Protein AF-A0A9E6JK66-F1 (afdb_monomer)

Foldseek 3Di:
DAEQNHDDDDPLWDKFKDWPNHTDDPPDDDDPPTDIDIDTDRDFDFQCSVCPCVFAFDWAWEQEQNRIDIDGFWGWFKDWVRHTDDRGHGHDVPIHIYIHTDNHDADFQLVVCPPPPPPDDDVPKDKFKDKQNHTDDRRHGDDHHIYIYIDID

Solvent-accessible surface area (backbone atoms only — not comparable to full-atom values): 9117 Å² total; per-residue (Å²): 64,28,49,72,85,40,83,49,86,78,86,54,64,44,80,40,42,20,50,73,88,39,82,50,64,96,82,63,78,84,56,93,90,59,50,78,47,76,44,74,54,60,60,85,47,30,38,42,79,75,48,56,74,71,56,51,49,47,75,37,42,30,28,49,73,86,42,81,44,79,46,77,30,38,27,46,53,38,25,50,75,84,37,86,53,54,57,85,38,72,54,59,88,72,36,43,34,41,72,46,76,41,78,56,67,74,55,28,42,47,66,76,53,57,91,57,89,68,74,73,62,58,96,87,47,42,80,47,41,26,48,75,82,41,84,50,55,57,76,40,72,59,55,72,70,36,37,36,41,75,47,83,87

Sequence (153 aa):
MRLNGEVRRLDAKRLTINANQSPVGTDYRPRPDDRITWSRSGGALHVQDLVGTLASANRMTVIVNGQARTLDYGGSRILVNGQPAQLGDVLPPAAEVLVEKHDGQVPVLSQALAGLPLAGPAAGASLKVTLDGEPAGFTTPLRDGARVNVSLT

pLDDT: mean 85.59, std 10.21, range [57.62, 96.38]

Nearest PDB structures (foldseek):
  8rbq-assembly1_H  TM=5.113E-01  e=6.057E-01  Azotobacter vinelandii DJ
  3po0-assembly1_A  TM=5.095E-01  e=7.625E-01  Haloferax volcanii DS2
  4hro-assembly1_A  TM=5.248E-01  e=1.808E+00  Haloferax volcanii DS2
  2qie-assembly1_D  TM=4.562E-01  e=2.028E+00  Staphylococcus aureus

Secondary structure (DSSP, 8-state):
-EETTEE-----EEEEEEETTEEE-TT--PPTT--EEEEEEEPPPBHHHHHGGGGPPEEEEEEETTEEEEEEE-EEEEEETTEE--TTSBPPTT-EEEEEEE--PPPBHHHHHTT---PPPPTT--EEEEETTEE--TTPBP-TT-EEEEEE-

Structu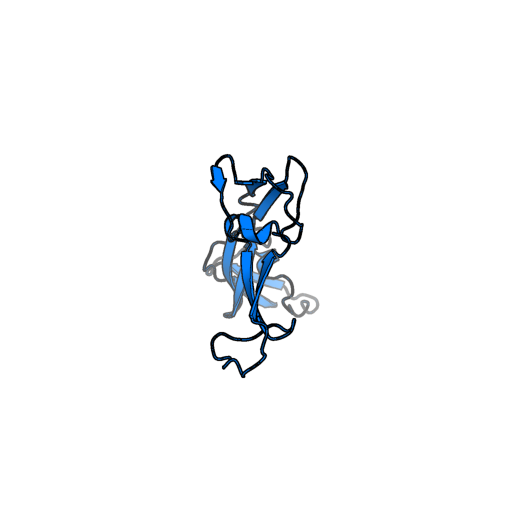re (mmCIF, N/CA/C/O backbone):
data_AF-A0A9E6JK66-F1
#
_entry.id   AF-A0A9E6JK66-F1
#
loop_
_atom_site.group_PDB
_atom_site.id
_atom_site.type_symbol
_atom_site.label_atom_id
_atom_site.label_alt_id
_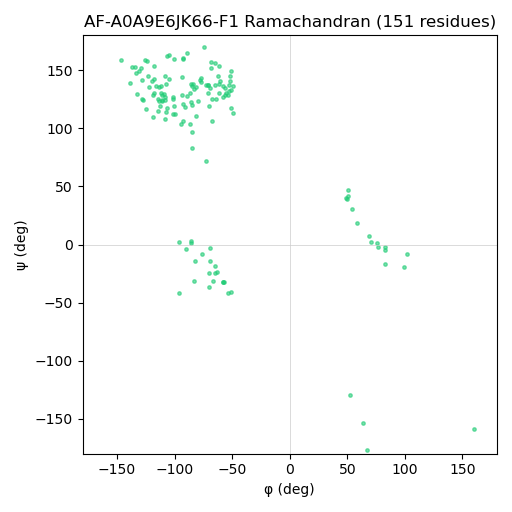atom_site.label_comp_id
_atom_site.label_asym_id
_atom_site.label_entity_id
_atom_site.label_seq_id
_atom_site.pdbx_PDB_ins_code
_atom_site.Cartn_x
_atom_site.Cartn_y
_atom_site.Cartn_z
_atom_site.occupancy
_atom_site.B_iso_or_equiv
_atom_site.auth_seq_id
_atom_site.auth_comp_id
_atom_site.auth_asym_id
_atom_site.auth_atom_id
_atom_site.pdbx_PDB_model_num
ATOM 1 N N . MET A 1 1 ? 20.550 0.864 -11.341 1.00 84.06 1 MET A N 1
ATOM 2 C CA . MET A 1 1 ? 19.656 1.710 -10.520 1.00 84.06 1 MET A CA 1
ATOM 3 C C . MET A 1 1 ? 20.079 1.514 -9.077 1.00 84.06 1 MET A C 1
ATOM 5 O O . MET A 1 1 ? 20.714 0.494 -8.797 1.00 84.06 1 MET A O 1
ATOM 9 N N . ARG A 1 2 ? 19.780 2.453 -8.183 1.00 87.38 2 ARG A N 1
ATOM 10 C CA . ARG A 1 2 ? 20.057 2.296 -6.750 1.00 87.38 2 ARG A CA 1
ATOM 11 C C . ARG A 1 2 ? 18.759 2.371 -5.962 1.00 87.38 2 ARG A C 1
ATOM 13 O O . ARG A 1 2 ? 17.903 3.177 -6.303 1.00 87.38 2 ARG A O 1
ATOM 20 N N . LEU A 1 3 ? 18.628 1.535 -4.943 1.00 90.38 3 LEU A N 1
ATOM 21 C CA . LEU A 1 3 ? 17.527 1.555 -3.987 1.00 90.38 3 LEU A CA 1
ATOM 22 C C . LEU A 1 3 ? 18.133 1.663 -2.593 1.00 90.38 3 LEU A C 1
ATOM 24 O O . LEU A 1 3 ? 18.882 0.773 -2.197 1.00 90.38 3 LEU A O 1
ATOM 28 N N . ASN A 1 4 ? 17.856 2.753 -1.880 1.00 91.62 4 ASN A N 1
ATOM 29 C CA . ASN A 1 4 ? 18.435 3.042 -0.564 1.00 91.62 4 ASN A CA 1
ATOM 30 C C . ASN A 1 4 ? 19.972 2.902 -0.557 1.00 91.62 4 ASN A C 1
ATOM 32 O O . ASN A 1 4 ? 20.559 2.311 0.343 1.00 91.62 4 ASN A O 1
ATOM 36 N N . GLY A 1 5 ? 20.630 3.387 -1.615 1.00 85.75 5 GLY A N 1
ATOM 37 C CA . GLY A 1 5 ? 22.083 3.308 -1.782 1.00 85.75 5 GLY A CA 1
ATOM 38 C C . GLY A 1 5 ? 22.615 1.982 -2.345 1.00 85.75 5 GLY A C 1
ATOM 39 O O . GLY A 1 5 ? 23.726 1.974 -2.883 1.00 85.75 5 GLY A O 1
ATOM 40 N N . GLU A 1 6 ? 21.847 0.890 -2.338 1.00 86.81 6 GLU A N 1
ATOM 41 C CA . GLU A 1 6 ? 22.268 -0.406 -2.891 1.00 86.81 6 GLU A CA 1
ATOM 42 C C . GLU A 1 6 ? 22.032 -0.502 -4.398 1.00 86.81 6 GLU A C 1
ATOM 44 O O . GLU A 1 6 ? 20.974 -0.129 -4.904 1.00 86.81 6 GLU A O 1
ATOM 49 N N . VAL A 1 7 ? 22.989 -1.068 -5.140 1.00 85.38 7 VAL A N 1
ATOM 50 C CA . VAL A 1 7 ? 22.805 -1.324 -6.574 1.00 85.38 7 VAL A CA 1
ATOM 51 C C . VAL A 1 7 ? 21.792 -2.452 -6.767 1.00 85.38 7 VAL A C 1
ATOM 53 O O . VAL A 1 7 ? 22.022 -3.592 -6.373 1.00 85.38 7 VAL A O 1
ATOM 56 N N . ARG A 1 8 ? 20.689 -2.140 -7.449 1.00 80.62 8 ARG A N 1
ATOM 57 C CA . ARG A 1 8 ? 19.671 -3.104 -7.878 1.00 80.62 8 ARG A CA 1
ATOM 58 C C . ARG A 1 8 ? 19.683 -3.225 -9.400 1.00 80.62 8 ARG A C 1
ATOM 60 O O . ARG A 1 8 ? 19.767 -2.226 -10.129 1.00 80.62 8 ARG A O 1
ATOM 67 N N . ARG A 1 9 ? 19.601 -4.469 -9.877 1.00 77.44 9 ARG A N 1
ATOM 68 C CA . ARG A 1 9 ? 19.410 -4.814 -11.289 1.00 77.44 9 ARG A CA 1
ATOM 69 C C . ARG A 1 9 ? 18.014 -5.397 -11.445 1.00 77.44 9 ARG A C 1
ATOM 71 O O . ARG A 1 9 ? 17.675 -6.349 -10.755 1.00 77.44 9 ARG A O 1
ATOM 78 N N . LEU A 1 10 ? 17.235 -4.795 -12.332 1.00 68.69 10 LEU A N 1
ATOM 79 C CA . LEU A 1 10 ? 15.940 -5.307 -12.751 1.00 68.69 10 LEU A CA 1
ATOM 80 C C . LEU A 1 10 ? 16.058 -5.751 -14.201 1.00 68.69 10 LEU A C 1
ATOM 82 O O . LEU A 1 10 ? 16.507 -4.981 -15.056 1.00 68.69 10 LEU A O 1
ATOM 86 N N . ASP A 1 11 ? 15.632 -6.976 -14.480 1.00 63.72 11 ASP A N 1
ATOM 87 C CA . ASP A 1 11 ? 15.555 -7.487 -15.839 1.00 63.72 11 ASP A CA 1
ATOM 88 C C . ASP A 1 11 ? 14.224 -7.059 -16.467 1.00 63.72 11 ASP A C 1
ATOM 90 O O . ASP A 1 11 ? 13.253 -7.802 -16.520 1.00 63.72 11 ASP A O 1
ATOM 94 N N . ALA A 1 12 ? 14.182 -5.829 -16.984 1.00 57.62 12 ALA A N 1
ATOM 95 C CA . ALA A 1 12 ? 13.018 -5.285 -17.701 1.00 57.62 12 ALA A CA 1
ATOM 96 C C . ALA A 1 12 ? 12.764 -5.945 -19.072 1.00 57.62 12 ALA A C 1
ATOM 98 O O . ALA A 1 12 ? 11.857 -5.560 -19.810 1.00 57.62 12 ALA A O 1
ATOM 99 N N . LYS A 1 13 ? 13.635 -6.871 -19.484 1.00 60.06 13 LYS A N 1
ATOM 100 C CA . LYS A 1 13 ? 13.700 -7.382 -20.852 1.00 60.06 13 LYS A CA 1
ATOM 101 C C . LYS A 1 13 ? 12.848 -8.636 -20.968 1.00 60.06 13 LYS A C 1
ATOM 103 O O . LYS A 1 13 ? 13.278 -9.707 -20.552 1.00 60.06 13 LYS A O 1
ATOM 108 N N . ARG A 1 14 ? 11.688 -8.525 -21.617 1.00 62.59 14 ARG A N 1
ATOM 109 C CA . ARG A 1 14 ? 11.006 -9.703 -22.167 1.00 62.59 14 ARG A CA 1
ATOM 110 C C . ARG A 1 14 ? 11.542 -9.974 -23.566 1.00 62.59 14 ARG A C 1
ATOM 112 O O . ARG A 1 14 ? 11.666 -9.058 -24.383 1.00 62.59 14 ARG A O 1
ATOM 119 N N . LEU A 1 15 ? 11.913 -11.226 -23.808 1.00 67.12 15 LEU A N 1
ATOM 120 C CA . LEU A 1 15 ? 12.249 -11.704 -25.140 1.00 67.12 15 LEU A CA 1
ATOM 121 C C . LEU A 1 15 ? 10.948 -12.134 -25.815 1.00 67.12 15 LEU A C 1
ATOM 123 O O . LEU A 1 15 ? 10.246 -12.997 -25.293 1.00 67.12 15 LEU A O 1
ATOM 127 N N . THR A 1 16 ? 10.647 -11.543 -26.961 1.00 77.06 16 THR A N 1
ATOM 128 C CA . THR A 1 16 ? 9.497 -11.915 -27.780 1.00 77.06 16 THR A CA 1
ATOM 129 C C . THR A 1 16 ? 10.022 -12.563 -29.050 1.00 77.06 16 THR A C 1
ATOM 131 O O . THR A 1 16 ? 10.839 -11.975 -29.764 1.00 77.06 16 THR A O 1
ATOM 134 N N . ILE A 1 17 ? 9.588 -13.791 -29.320 1.00 84.81 17 ILE A N 1
ATOM 135 C CA . ILE A 1 17 ? 9.842 -14.460 -30.597 1.00 84.81 17 ILE A CA 1
ATOM 136 C C . ILE A 1 17 ? 8.778 -13.958 -31.565 1.00 84.81 17 ILE A C 1
ATOM 138 O O . ILE A 1 17 ? 7.608 -13.900 -31.199 1.00 84.81 17 ILE A O 1
ATOM 142 N N . ASN A 1 18 ? 9.170 -13.582 -32.777 1.00 87.88 18 ASN A N 1
ATOM 143 C CA . ASN A 1 18 ? 8.249 -13.169 -33.824 1.00 87.88 18 ASN A CA 1
ATOM 144 C C . ASN A 1 18 ? 8.427 -14.063 -35.050 1.00 87.88 18 ASN A C 1
ATOM 146 O O . ASN A 1 18 ? 9.556 -14.298 -35.479 1.00 87.88 18 ASN A O 1
ATOM 150 N N . ALA A 1 19 ? 7.324 -14.503 -35.644 1.00 93.00 19 ALA A N 1
ATOM 151 C CA . ALA A 1 19 ? 7.300 -15.101 -36.971 1.00 93.00 19 ALA A CA 1
ATOM 152 C C . ALA A 1 19 ? 6.642 -14.111 -37.931 1.00 93.00 19 ALA A C 1
ATOM 154 O O . ALA A 1 19 ? 5.544 -13.622 -37.663 1.00 93.00 19 ALA A O 1
ATOM 155 N N . ASN A 1 20 ? 7.337 -13.756 -39.014 1.00 92.00 20 ASN A N 1
ATOM 156 C CA . ASN A 1 20 ? 6.848 -12.796 -40.011 1.00 92.00 20 ASN A CA 1
ATOM 157 C C . ASN A 1 20 ? 6.341 -11.488 -39.366 1.00 92.00 20 ASN A C 1
ATOM 159 O O . ASN A 1 20 ? 5.260 -11.001 -39.678 1.00 92.00 20 ASN A O 1
ATOM 163 N N . GLN A 1 21 ? 7.138 -10.939 -38.437 1.00 86.44 21 GLN A N 1
ATOM 164 C CA . GLN A 1 21 ? 6.873 -9.702 -37.676 1.00 86.44 21 GLN A CA 1
ATOM 165 C C . GLN A 1 21 ? 5.754 -9.776 -36.622 1.00 86.44 21 GLN A C 1
ATOM 167 O O . GLN A 1 21 ? 5.516 -8.779 -35.944 1.00 86.44 21 GLN A O 1
ATOM 172 N N . SER A 1 22 ? 5.121 -10.933 -36.422 1.00 88.56 22 SER A N 1
ATOM 173 C CA . SER A 1 22 ? 4.080 -11.113 -35.403 1.00 88.56 22 SER A CA 1
ATOM 174 C C . SER A 1 22 ? 4.585 -11.944 -34.222 1.00 88.56 22 SER A C 1
ATOM 176 O O . SER A 1 22 ? 5.257 -12.948 -34.460 1.00 88.56 22 SER A O 1
ATOM 178 N N . PRO A 1 23 ? 4.271 -11.577 -32.967 1.00 86.56 23 PRO A N 1
ATOM 179 C CA . PRO A 1 23 ? 4.715 -12.315 -31.788 1.00 86.56 23 PRO A CA 1
ATOM 180 C C . PRO A 1 23 ? 4.105 -13.722 -31.743 1.00 86.56 23 PRO A C 1
ATOM 182 O O . PRO A 1 23 ? 2.914 -13.902 -31.994 1.00 86.56 23 PRO A O 1
ATOM 185 N N . VAL A 1 24 ? 4.921 -14.717 -31.397 1.00 90.06 24 VAL A N 1
ATOM 186 C CA . VAL A 1 24 ? 4.533 -16.130 -31.316 1.00 90.06 24 VAL A CA 1
ATOM 187 C C . VAL A 1 24 ? 4.944 -16.758 -29.983 1.00 90.06 24 VAL A C 1
ATOM 189 O O . VAL A 1 24 ? 5.912 -16.334 -29.346 1.00 90.06 24 VAL A O 1
ATOM 192 N N . GLY A 1 25 ? 4.185 -17.772 -29.559 1.00 82.38 25 GLY A N 1
ATOM 193 C CA . GLY A 1 25 ? 4.469 -18.576 -28.371 1.00 82.38 25 GLY A CA 1
ATOM 194 C C . GLY A 1 25 ? 5.620 -19.564 -28.575 1.00 82.38 25 GLY A C 1
ATOM 195 O O . GLY A 1 25 ? 6.091 -19.788 -29.690 1.00 82.38 25 GLY A O 1
ATOM 196 N N . THR A 1 26 ? 6.078 -20.179 -27.485 1.00 78.44 26 THR A N 1
ATOM 197 C CA . THR A 1 26 ? 7.152 -21.192 -27.497 1.00 78.44 26 THR A CA 1
ATOM 198 C C . THR A 1 26 ? 6.742 -22.514 -28.152 1.00 78.44 26 THR A C 1
ATOM 200 O O . THR A 1 26 ? 7.596 -23.339 -28.462 1.00 78.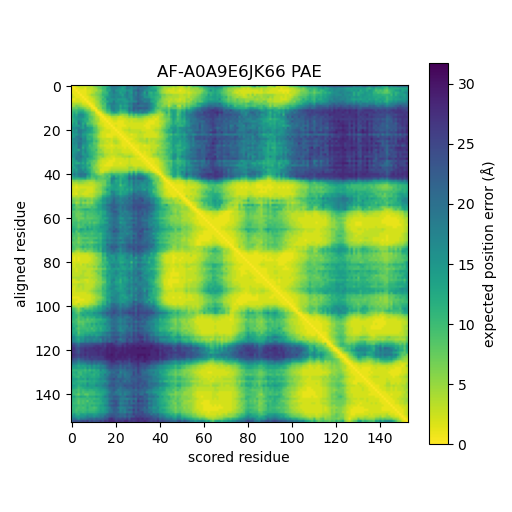44 26 THR A O 1
ATOM 203 N N . ASP A 1 27 ? 5.446 -22.717 -28.361 1.00 89.12 27 ASP A N 1
ATOM 204 C CA . ASP A 1 27 ? 4.819 -23.855 -29.029 1.00 89.12 27 ASP A CA 1
ATOM 205 C C . ASP A 1 27 ? 4.655 -23.655 -30.545 1.00 89.12 27 ASP A C 1
ATOM 207 O O . ASP A 1 27 ? 4.236 -24.573 -31.258 1.00 89.12 27 ASP A O 1
ATOM 211 N N . TYR A 1 28 ? 5.009 -22.474 -31.055 1.00 91.44 28 TYR A N 1
ATOM 212 C CA . TYR A 1 28 ? 4.930 -22.169 -32.472 1.00 91.44 28 TYR A CA 1
ATOM 213 C C . TYR A 1 28 ? 5.824 -23.094 -33.300 1.00 91.44 28 TYR A C 1
ATOM 215 O O . TYR A 1 28 ? 7.015 -23.258 -33.025 1.00 91.44 28 TYR A O 1
ATOM 223 N N . ARG A 1 29 ? 5.249 -23.680 -34.355 1.00 93.31 29 ARG A N 1
ATOM 224 C CA . ARG A 1 29 ? 5.977 -24.505 -35.322 1.00 93.31 29 ARG A CA 1
ATOM 225 C C . ARG A 1 29 ? 6.259 -23.695 -36.590 1.00 93.31 29 ARG A C 1
ATOM 227 O O . ARG A 1 29 ? 5.302 -23.412 -37.313 1.00 93.31 29 ARG A O 1
ATOM 234 N N . PRO A 1 30 ? 7.532 -23.362 -36.878 1.00 90.50 30 PRO A N 1
ATOM 235 C CA . PRO A 1 30 ? 7.898 -22.673 -38.108 1.00 90.50 30 PRO A CA 1
ATOM 236 C C . PRO A 1 30 ? 7.540 -23.507 -39.337 1.00 90.50 30 PRO A C 1
ATOM 238 O O . PRO A 1 30 ? 7.759 -24.721 -39.373 1.00 90.50 30 PRO A O 1
ATOM 241 N N . ARG A 1 31 ? 7.003 -22.843 -40.349 1.00 93.69 31 ARG A N 1
ATOM 242 C CA . ARG A 1 31 ? 6.784 -23.364 -41.694 1.00 93.69 31 ARG A CA 1
ATOM 243 C C . ARG A 1 31 ? 7.986 -23.017 -42.578 1.00 93.69 31 ARG A C 1
ATOM 245 O O . ARG A 1 31 ? 8.743 -22.097 -42.253 1.00 93.69 31 ARG A O 1
ATOM 252 N N . PRO A 1 32 ? 8.166 -23.723 -43.707 1.00 89.62 32 PRO A N 1
ATOM 253 C CA . PRO A 1 32 ? 9.028 -23.234 -44.776 1.00 89.62 32 PRO A CA 1
ATOM 254 C C . PRO A 1 32 ? 8.660 -21.779 -45.109 1.00 89.62 32 PRO A C 1
ATOM 256 O O . PRO A 1 32 ? 7.477 -21.448 -45.148 1.00 89.62 32 PRO A O 1
ATOM 259 N N . ASP A 1 33 ? 9.676 -20.934 -45.281 1.00 92.12 33 ASP A N 1
ATOM 260 C CA . ASP A 1 33 ? 9.596 -19.485 -45.547 1.00 92.12 33 ASP A CA 1
ATOM 261 C C . ASP A 1 33 ? 9.264 -18.562 -44.361 1.00 92.12 33 ASP A C 1
ATOM 263 O O . ASP A 1 33 ? 9.325 -17.338 -44.512 1.00 92.12 33 ASP A O 1
ATOM 267 N N . ASP A 1 34 ? 9.013 -19.090 -43.157 1.00 93.50 34 ASP A N 1
ATOM 268 C CA . ASP A 1 34 ? 8.836 -18.229 -41.985 1.00 93.50 34 ASP A CA 1
ATOM 269 C C . ASP A 1 34 ? 10.143 -17.527 -41.595 1.00 93.50 34 ASP A C 1
ATOM 271 O O . ASP A 1 34 ? 11.166 -18.148 -41.289 1.00 93.50 34 ASP A O 1
ATOM 275 N N . ARG A 1 35 ? 10.093 -16.195 -41.503 1.00 92.94 35 ARG A N 1
ATOM 276 C CA . ARG A 1 35 ? 11.187 -15.403 -40.942 1.00 92.94 35 ARG A CA 1
ATOM 277 C C . ARG A 1 35 ? 11.024 -15.298 -39.432 1.00 92.94 35 ARG A C 1
ATOM 279 O O . ARG A 1 35 ? 10.232 -14.489 -38.942 1.00 92.94 35 ARG A O 1
ATOM 286 N N . ILE A 1 36 ? 11.827 -16.069 -38.703 1.00 90.94 36 ILE A N 1
ATOM 287 C CA . ILE A 1 36 ? 11.890 -16.003 -37.242 1.00 90.94 36 ILE A CA 1
ATOM 288 C C . ILE A 1 36 ? 12.848 -14.890 -36.816 1.00 90.94 36 ILE A C 1
ATOM 290 O O . ILE A 1 36 ? 14.037 -14.905 -37.136 1.00 90.94 36 ILE A O 1
ATOM 294 N N . THR A 1 37 ? 12.334 -13.913 -36.079 1.00 88.06 37 THR A N 1
ATOM 295 C CA . THR A 1 37 ? 13.127 -12.8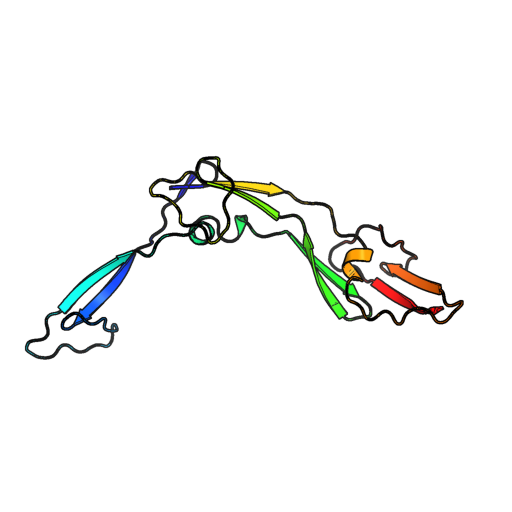56 -35.448 1.00 88.06 37 THR A CA 1
ATOM 296 C C . THR A 1 37 ? 12.865 -12.836 -33.953 1.00 88.06 37 THR A C 1
ATOM 298 O O . THR A 1 37 ? 11.840 -13.300 -33.464 1.00 88.06 37 THR A O 1
ATOM 301 N N . TRP A 1 38 ? 13.798 -12.283 -33.193 1.00 78.88 38 TRP A N 1
ATOM 302 C CA . TRP A 1 38 ? 13.605 -12.009 -31.778 1.00 78.88 38 TRP A CA 1
ATOM 303 C C . TRP A 1 38 ? 13.610 -10.498 -31.584 1.00 78.88 38 TRP A C 1
ATOM 305 O O . TRP A 1 38 ? 14.442 -9.788 -32.149 1.00 78.88 38 TRP A O 1
ATOM 315 N N . SER A 1 39 ? 12.672 -9.997 -30.790 1.00 72.62 39 SER A N 1
ATOM 316 C CA . SER A 1 39 ? 12.663 -8.612 -30.338 1.00 72.62 39 SER A CA 1
ATOM 317 C C . SER A 1 39 ? 12.777 -8.583 -28.821 1.00 72.62 39 SER A C 1
ATOM 319 O O . SER A 1 39 ? 12.264 -9.443 -28.104 1.00 72.62 39 SER A O 1
ATOM 321 N N . ARG A 1 40 ? 13.511 -7.596 -28.310 1.00 65.56 40 ARG A N 1
ATOM 322 C CA . ARG A 1 40 ? 13.500 -7.275 -26.885 1.00 65.56 40 ARG A CA 1
ATOM 323 C C . ARG A 1 40 ? 12.476 -6.175 -26.688 1.00 65.56 40 ARG A C 1
ATOM 325 O O . ARG A 1 40 ? 12.757 -5.024 -27.004 1.00 65.56 40 ARG A O 1
ATOM 332 N N . SER A 1 41 ? 11.309 -6.518 -26.163 1.00 60.25 41 SER A N 1
ATOM 333 C CA . SER A 1 41 ? 10.395 -5.515 -25.632 1.00 60.25 41 SER A CA 1
ATOM 334 C C . SER A 1 41 ? 10.826 -5.227 -24.196 1.00 60.25 41 SER A C 1
ATOM 336 O O . SER A 1 41 ? 10.528 -5.992 -23.277 1.00 60.25 41 SER A O 1
ATOM 338 N N . GLY A 1 42 ? 11.610 -4.166 -24.016 1.00 60.19 42 GLY A N 1
ATOM 339 C CA . GLY A 1 42 ? 11.785 -3.556 -22.703 1.00 60.19 42 GLY A CA 1
ATOM 340 C C . GLY A 1 42 ? 10.592 -2.647 -22.451 1.00 60.19 42 GLY A C 1
ATOM 341 O O . GLY A 1 42 ? 10.451 -1.645 -23.144 1.00 60.19 42 GLY A O 1
ATOM 342 N N . GLY A 1 43 ? 9.719 -3.012 -21.513 1.00 68.19 43 GLY A N 1
ATOM 343 C CA . GLY A 1 43 ? 8.733 -2.064 -20.998 1.00 68.19 43 GLY A CA 1
ATOM 344 C C . GLY A 1 43 ? 9.435 -0.969 -20.194 1.00 68.19 43 GLY A C 1
ATOM 345 O O . GLY A 1 43 ? 10.545 -1.181 -19.695 1.00 68.19 43 GLY A O 1
ATOM 346 N N . ALA A 1 44 ? 8.799 0.195 -20.062 1.00 79.00 44 ALA A N 1
ATOM 347 C CA . ALA A 1 44 ? 9.225 1.172 -19.069 1.00 79.00 44 ALA A CA 1
ATOM 348 C C . ALA A 1 44 ? 9.172 0.511 -17.682 1.00 79.00 44 ALA A C 1
ATOM 350 O O . ALA A 1 44 ? 8.154 -0.085 -17.324 1.00 79.00 44 ALA A O 1
ATOM 351 N N . LEU A 1 45 ? 10.278 0.570 -16.937 1.00 84.19 45 LEU A N 1
ATOM 352 C CA . LEU A 1 45 ? 10.284 0.169 -15.533 1.00 84.19 45 LEU A CA 1
ATOM 353 C C . LEU A 1 45 ? 9.561 1.239 -14.735 1.00 84.19 45 LEU A C 1
ATOM 355 O O . LEU A 1 45 ? 9.815 2.419 -14.948 1.00 84.19 45 LEU A O 1
ATOM 359 N N . HIS A 1 46 ? 8.716 0.831 -13.805 1.00 90.31 46 HIS A N 1
ATOM 360 C CA . HIS A 1 46 ? 8.029 1.724 -12.889 1.00 90.31 46 HIS A CA 1
ATOM 361 C C . HIS A 1 46 ? 8.620 1.613 -11.486 1.00 90.31 46 HIS A C 1
ATOM 363 O O . HIS A 1 46 ? 9.303 0.643 -11.153 1.00 90.31 46 HIS A O 1
ATOM 369 N N . VAL A 1 47 ? 8.352 2.603 -10.638 1.00 90.81 47 VAL A N 1
ATOM 370 C CA . VAL A 1 47 ? 8.828 2.637 -9.248 1.00 90.81 47 VAL A CA 1
ATOM 371 C C . VAL A 1 47 ? 8.449 1.355 -8.499 1.00 90.81 47 VAL A C 1
ATOM 373 O O . VAL A 1 47 ? 9.287 0.778 -7.803 1.00 90.81 47 VAL A O 1
ATOM 376 N N . GLN A 1 48 ? 7.227 0.852 -8.695 1.00 88.62 48 GLN A N 1
ATOM 377 C CA . GLN A 1 48 ? 6.759 -0.408 -8.109 1.00 88.62 48 GLN A CA 1
ATOM 378 C C . GLN A 1 48 ? 7.617 -1.628 -8.474 1.00 88.62 48 GLN A C 1
ATOM 380 O O . GLN A 1 48 ? 7.777 -2.517 -7.637 1.00 88.62 48 GLN A O 1
ATOM 385 N N . ASP A 1 49 ? 8.215 -1.654 -9.670 1.00 86.31 49 ASP A N 1
ATOM 386 C CA . ASP A 1 49 ? 9.041 -2.774 -10.136 1.00 86.31 49 ASP A CA 1
ATOM 387 C C . ASP A 1 49 ? 10.369 -2.850 -9.366 1.00 86.31 49 ASP A C 1
ATOM 389 O O . ASP A 1 49 ? 10.973 -3.917 -9.264 1.00 86.31 49 ASP A O 1
ATOM 393 N N . LEU A 1 50 ? 10.825 -1.722 -8.807 1.00 87.31 50 LEU A N 1
ATOM 394 C CA . LEU A 1 50 ? 12.047 -1.634 -8.007 1.00 87.31 50 LEU A CA 1
ATOM 395 C C . LEU A 1 50 ? 11.788 -1.733 -6.507 1.00 87.31 50 LEU A C 1
ATOM 397 O O . LEU A 1 50 ? 12.558 -2.373 -5.791 1.00 87.31 50 LEU A O 1
ATOM 401 N N . VAL A 1 51 ? 10.741 -1.065 -6.027 1.00 86.94 51 VAL A N 1
ATOM 402 C CA . VAL A 1 51 ? 10.471 -0.917 -4.594 1.00 86.94 51 VAL A CA 1
ATOM 403 C C . VAL A 1 51 ? 9.737 -2.136 -4.024 1.00 86.94 51 VAL A C 1
ATOM 405 O O . VAL A 1 51 ? 9.960 -2.500 -2.866 1.00 86.94 51 VAL A O 1
ATOM 408 N N . GLY A 1 52 ? 8.898 -2.807 -4.821 1.00 81.06 52 GLY A N 1
ATOM 409 C CA . GLY A 1 52 ? 8.149 -3.988 -4.392 1.00 81.06 52 GLY A CA 1
ATOM 410 C C . GLY A 1 52 ? 7.365 -3.749 -3.095 1.00 81.06 52 GLY A C 1
ATOM 411 O O . GLY A 1 52 ? 6.653 -2.757 -2.949 1.00 81.06 52 GLY A O 1
ATOM 412 N N . THR A 1 53 ? 7.520 -4.647 -2.118 1.00 75.25 53 THR A N 1
ATOM 413 C CA . THR A 1 53 ? 6.818 -4.574 -0.823 1.00 75.25 53 THR A CA 1
ATOM 414 C C . THR A 1 53 ? 7.385 -3.529 0.138 1.00 75.25 53 THR A C 1
ATOM 416 O O . THR A 1 53 ? 6.761 -3.253 1.162 1.00 75.25 53 THR A O 1
ATOM 419 N N . LEU A 1 54 ? 8.528 -2.901 -0.164 1.00 76.56 54 LEU A N 1
ATOM 420 C CA . LEU A 1 54 ? 9.131 -1.910 0.734 1.00 76.56 54 LEU A CA 1
ATOM 421 C C . LEU A 1 54 ? 8.264 -0.658 0.901 1.00 76.56 54 LEU A C 1
ATOM 423 O O . LEU A 1 54 ? 8.362 -0.024 1.944 1.00 76.56 54 LEU A O 1
ATOM 427 N N . ALA A 1 55 ? 7.400 -0.355 -0.072 1.00 74.12 55 ALA A N 1
ATOM 428 C CA . ALA A 1 55 ? 6.438 0.745 -0.017 1.00 74.12 55 ALA A CA 1
ATOM 429 C C . ALA A 1 55 ? 5.112 0.396 0.682 1.00 74.12 55 ALA A C 1
ATOM 431 O O . ALA A 1 55 ? 4.197 1.218 0.704 1.00 74.12 55 ALA A O 1
ATOM 432 N N . SER A 1 56 ? 4.959 -0.829 1.195 1.00 77.56 56 SER A N 1
ATOM 433 C CA . SER A 1 56 ? 3.698 -1.251 1.810 1.00 77.56 56 SER A CA 1
ATOM 434 C C . SER A 1 56 ? 3.481 -0.548 3.148 1.00 77.56 56 SER A C 1
ATOM 436 O O . SER A 1 56 ? 4.400 -0.452 3.962 1.00 77.56 56 SER A O 1
ATOM 438 N N . ALA A 1 57 ? 2.248 -0.097 3.379 1.00 81.62 57 ALA A N 1
ATOM 439 C CA . ALA A 1 57 ? 1.798 0.325 4.698 1.00 81.62 57 ALA A CA 1
ATOM 440 C C . ALA A 1 57 ? 1.786 -0.863 5.674 1.00 81.62 57 ALA A C 1
ATOM 442 O O . ALA A 1 57 ? 1.675 -2.025 5.265 1.00 81.62 57 ALA A O 1
ATOM 443 N N . ASN A 1 58 ? 1.886 -0.563 6.968 1.00 86.06 58 ASN A N 1
ATOM 444 C CA . ASN A 1 58 ? 1.640 -1.548 8.011 1.00 86.06 58 ASN A CA 1
ATOM 445 C C . ASN A 1 58 ? 0.154 -1.913 8.012 1.00 86.06 58 ASN A C 1
ATOM 447 O O . ASN A 1 58 ? -0.694 -1.100 7.645 1.00 86.06 58 ASN A O 1
ATOM 451 N N . ARG A 1 59 ? -0.167 -3.136 8.434 1.00 90.19 59 ARG A N 1
ATOM 452 C CA . ARG A 1 59 ? -1.547 -3.619 8.527 1.00 90.19 59 ARG A CA 1
ATOM 453 C C . ARG A 1 59 ? -1.822 -4.191 9.898 1.00 90.19 59 ARG A C 1
ATOM 455 O O . ARG A 1 59 ? -0.983 -4.901 10.442 1.00 90.19 59 ARG A O 1
ATOM 462 N N . MET A 1 60 ? -3.018 -3.933 10.408 1.00 92.75 60 MET A N 1
ATOM 463 C CA . MET A 1 60 ? -3.572 -4.650 11.552 1.00 92.75 60 MET A CA 1
ATOM 464 C C . MET A 1 60 ? -4.987 -5.115 11.248 1.00 92.75 60 MET A C 1
ATOM 466 O O . MET A 1 60 ? -5.721 -4.469 10.501 1.00 92.75 60 MET A O 1
ATOM 470 N N . THR A 1 61 ? -5.377 -6.233 11.837 1.00 96.25 61 THR A N 1
ATOM 471 C CA . THR A 1 61 ? -6.733 -6.761 11.775 1.00 96.25 61 THR A CA 1
ATOM 472 C C . THR A 1 61 ? -7.396 -6.586 13.128 1.00 96.25 61 THR A C 1
ATOM 474 O O . THR A 1 61 ? -6.881 -7.035 14.143 1.00 96.25 61 THR A O 1
ATOM 477 N N . VAL A 1 62 ? -8.569 -5.970 13.151 1.00 96.19 62 VAL A N 1
ATOM 478 C CA . VAL A 1 62 ? -9.413 -5.853 14.343 1.00 96.19 62 VAL A CA 1
ATOM 479 C C . VAL A 1 62 ? -10.741 -6.551 14.102 1.00 96.19 62 VAL A C 1
ATOM 481 O O . VAL A 1 62 ? -11.183 -6.693 12.964 1.00 96.19 62 VAL A O 1
ATOM 484 N N . ILE A 1 63 ? -11.389 -7.009 15.164 1.00 96.38 63 ILE A N 1
ATOM 485 C CA . ILE A 1 63 ? -12.673 -7.704 15.092 1.00 96.38 63 ILE A CA 1
ATOM 486 C C . ILE A 1 63 ? -13.730 -6.758 15.639 1.00 96.38 63 ILE A C 1
ATOM 488 O O . ILE A 1 63 ? -13.772 -6.523 16.841 1.00 96.38 63 ILE A O 1
ATOM 492 N N . VAL A 1 64 ? -14.585 -6.218 14.776 1.00 93.94 64 VAL A N 1
ATOM 493 C CA . VAL A 1 64 ? -15.650 -5.292 15.173 1.00 93.94 64 VAL A CA 1
ATOM 494 C C . VAL A 1 64 ? -16.992 -6.004 15.101 1.00 93.94 64 VAL A C 1
ATOM 496 O O . VAL A 1 64 ? -17.384 -6.453 14.028 1.00 93.94 64 VAL A O 1
ATOM 499 N N . ASN A 1 65 ? -17.686 -6.146 16.233 1.00 92.25 65 ASN A N 1
ATOM 500 C CA . ASN A 1 65 ? -18.953 -6.887 16.330 1.00 92.25 65 ASN A CA 1
ATOM 501 C C . ASN A 1 65 ? -18.880 -8.286 15.674 1.00 92.25 65 ASN A C 1
ATOM 503 O O . ASN A 1 65 ? -19.795 -8.722 14.980 1.00 92.25 65 ASN A O 1
ATOM 507 N N . GLY A 1 66 ? -17.748 -8.976 15.853 1.00 92.06 66 GLY A N 1
ATOM 508 C CA . GLY A 1 66 ? -17.493 -10.299 15.273 1.00 92.06 66 GLY A CA 1
ATOM 509 C C . GLY A 1 66 ? -16.996 -10.304 13.821 1.00 92.06 66 GLY A C 1
ATOM 510 O O . GLY A 1 66 ? -16.632 -11.367 13.325 1.00 92.06 66 GLY A O 1
ATOM 511 N N . GLN A 1 67 ? -16.920 -9.156 13.142 1.00 92.50 67 GLN A N 1
ATOM 512 C CA . GLN A 1 67 ? -16.432 -9.054 11.763 1.00 92.50 67 GLN A CA 1
ATOM 513 C C . GLN A 1 67 ? -14.990 -8.544 11.710 1.00 92.50 67 GLN A C 1
ATOM 515 O O . GLN A 1 67 ? -14.669 -7.494 12.265 1.00 92.50 67 GLN A O 1
ATOM 520 N N . ALA A 1 68 ? -14.114 -9.274 11.017 1.00 94.44 68 ALA A N 1
ATOM 521 C CA . ALA A 1 68 ? -12.731 -8.855 10.815 1.00 94.44 68 ALA A CA 1
ATOM 522 C C . ALA A 1 68 ? -12.652 -7.634 9.884 1.00 94.44 68 ALA A C 1
ATOM 524 O O . ALA A 1 68 ? -13.284 -7.595 8.827 1.00 94.44 68 ALA A O 1
ATOM 525 N N . ARG A 1 69 ? -11.845 -6.647 10.273 1.00 93.62 69 ARG A N 1
ATOM 526 C CA . ARG A 1 69 ? -11.543 -5.440 9.507 1.00 93.62 69 ARG A CA 1
ATOM 527 C C . ARG A 1 69 ? -10.044 -5.201 9.493 1.00 93.62 69 ARG A C 1
ATOM 529 O O . ARG A 1 69 ? -9.415 -5.181 10.547 1.00 93.62 69 ARG A O 1
ATOM 536 N N . THR A 1 70 ? -9.492 -4.991 8.305 1.00 93.88 70 THR A N 1
ATOM 537 C CA . THR A 1 70 ? -8.082 -4.640 8.125 1.00 93.88 70 THR A CA 1
ATOM 538 C C . THR A 1 70 ? -7.938 -3.127 8.060 1.00 93.88 70 THR A C 1
ATOM 540 O O . THR A 1 70 ? -8.642 -2.467 7.298 1.00 93.88 70 THR A O 1
ATOM 543 N N . LEU A 1 71 ? -7.031 -2.591 8.869 1.00 91.56 71 LEU A N 1
ATOM 544 C CA . LEU A 1 71 ? -6.656 -1.186 8.889 1.00 91.56 71 LEU A CA 1
ATOM 545 C C . LEU A 1 71 ? -5.211 -1.068 8.413 1.00 91.56 71 LEU A C 1
ATOM 547 O O . LEU A 1 71 ? -4.311 -1.678 8.997 1.00 91.56 71 LEU A O 1
ATOM 551 N N . ASP A 1 72 ? -5.011 -0.277 7.366 1.00 90.06 72 ASP A N 1
ATOM 552 C CA . ASP A 1 72 ? -3.688 0.125 6.909 1.00 90.06 72 ASP A CA 1
ATOM 553 C C . ASP A 1 72 ? -3.238 1.357 7.716 1.00 90.06 72 ASP A C 1
ATOM 555 O O . ASP A 1 72 ? -4.024 2.278 7.949 1.00 90.06 72 ASP A O 1
ATOM 559 N N . TYR A 1 73 ? -1.981 1.385 8.153 1.00 88.75 73 TYR A N 1
ATOM 560 C CA . TYR A 1 73 ? -1.396 2.516 8.873 1.00 88.75 73 TYR A CA 1
ATOM 561 C C . TYR A 1 73 ? 0.086 2.691 8.558 1.00 88.75 73 TYR A C 1
ATOM 563 O O . TYR A 1 73 ? 0.763 1.776 8.088 1.00 88.75 73 TYR A O 1
ATOM 571 N N . GLY A 1 74 ? 0.595 3.898 8.788 1.00 85.94 74 GLY A N 1
ATOM 572 C CA . GLY A 1 74 ? 1.921 4.262 8.301 1.00 85.94 74 GLY A CA 1
ATOM 573 C C . GLY A 1 74 ? 1.996 4.248 6.780 1.00 85.94 74 GLY A C 1
ATOM 574 O O . GLY A 1 74 ? 1.005 4.474 6.086 1.00 85.94 74 GLY A O 1
ATOM 575 N N . GLY A 1 75 ? 3.196 4.031 6.259 1.00 84.88 75 GLY A N 1
ATOM 576 C CA . GLY A 1 75 ? 3.437 3.998 4.826 1.00 84.88 75 GLY A CA 1
ATOM 577 C C . GLY A 1 75 ? 4.895 4.229 4.488 1.00 84.88 75 GLY A C 1
ATOM 578 O O . GLY A 1 75 ? 5.801 4.035 5.302 1.00 84.88 75 GLY A O 1
ATOM 579 N N . SER A 1 76 ? 5.137 4.643 3.253 1.00 87.56 76 SER A N 1
ATOM 580 C CA . SER A 1 76 ? 6.472 5.016 2.811 1.00 87.56 76 SER A CA 1
ATOM 581 C C . SER A 1 76 ? 6.422 6.250 1.936 1.00 87.56 76 SER A C 1
ATOM 583 O O . SER A 1 76 ? 5.554 6.376 1.073 1.00 87.56 76 SER A O 1
ATOM 585 N N . ARG A 1 77 ? 7.383 7.146 2.139 1.00 90.62 77 ARG A N 1
ATOM 586 C CA . ARG A 1 77 ? 7.684 8.208 1.191 1.00 90.62 77 ARG A CA 1
ATOM 587 C C . ARG A 1 77 ? 8.707 7.680 0.198 1.00 90.62 77 ARG A C 1
ATOM 589 O O . ARG A 1 77 ? 9.748 7.162 0.595 1.00 90.62 77 ARG A O 1
ATOM 596 N N . ILE A 1 78 ? 8.406 7.809 -1.090 1.00 93.62 78 ILE A N 1
ATOM 597 C CA . ILE A 1 78 ? 9.315 7.404 -2.160 1.00 93.62 78 ILE A CA 1
ATOM 598 C C . ILE A 1 78 ? 9.855 8.658 -2.834 1.00 93.62 78 ILE A C 1
ATOM 600 O O . ILE A 1 78 ? 9.089 9.542 -3.224 1.00 93.62 78 ILE A O 1
ATOM 604 N N . LEU A 1 79 ? 11.175 8.723 -2.965 1.00 95.25 79 LEU A N 1
ATOM 605 C CA . LEU A 1 79 ? 11.877 9.754 -3.710 1.00 95.25 79 LEU A CA 1
ATOM 606 C C . LEU A 1 79 ? 12.638 9.104 -4.865 1.00 95.25 79 LEU A C 1
ATOM 608 O O . LEU A 1 79 ? 13.382 8.150 -4.654 1.00 95.25 79 LEU A O 1
ATOM 612 N N . VAL A 1 80 ? 12.489 9.638 -6.073 1.00 95.56 80 VAL A N 1
ATOM 613 C CA . VAL A 1 80 ? 13.289 9.273 -7.248 1.00 95.56 80 VAL A CA 1
ATOM 614 C C . VAL A 1 80 ? 14.148 10.478 -7.605 1.00 95.56 80 VAL A C 1
ATOM 616 O O . VAL A 1 80 ? 13.627 11.558 -7.873 1.00 95.56 80 VAL A O 1
ATOM 619 N N . ASN A 1 81 ? 15.471 10.316 -7.570 1.00 95.50 81 ASN A N 1
ATOM 620 C CA . ASN A 1 81 ? 16.448 11.391 -7.769 1.00 95.50 81 ASN A CA 1
ATOM 621 C C . ASN A 1 81 ? 16.149 12.631 -6.894 1.00 95.50 81 ASN A C 1
ATOM 623 O O . ASN A 1 81 ? 16.257 13.771 -7.343 1.00 95.50 81 ASN A O 1
ATOM 627 N N . GLY A 1 82 ? 15.713 12.401 -5.650 1.00 94.12 82 GLY A N 1
ATOM 628 C CA . GLY A 1 82 ? 15.382 13.446 -4.675 1.00 94.12 82 GLY A CA 1
ATOM 629 C C . GLY A 1 82 ? 13.984 14.065 -4.797 1.00 94.12 82 GLY A C 1
ATOM 630 O O . GLY A 1 82 ? 13.632 14.894 -3.962 1.00 94.12 82 GLY A O 1
ATOM 631 N N . GLN A 1 83 ? 13.171 13.676 -5.784 1.00 95.81 83 GLN A N 1
ATOM 632 C CA . GLN A 1 83 ? 11.811 14.199 -5.975 1.00 95.81 83 GLN A CA 1
ATOM 633 C C . GLN A 1 83 ? 10.743 13.184 -5.542 1.00 95.81 83 GLN A C 1
ATOM 635 O O . GLN A 1 83 ? 10.932 11.993 -5.793 1.00 95.81 83 GLN A O 1
ATOM 640 N N . PRO A 1 84 ? 9.624 13.614 -4.919 1.00 95.06 84 PRO A N 1
ATOM 641 C CA . PRO A 1 84 ? 8.499 12.731 -4.609 1.00 95.06 84 PRO A CA 1
ATOM 642 C C . PRO A 1 84 ? 8.014 11.971 -5.841 1.00 95.06 84 PRO A C 1
ATOM 644 O O . PRO A 1 84 ? 7.796 12.577 -6.886 1.00 95.06 84 PRO A O 1
ATOM 647 N N . ALA A 1 85 ? 7.831 10.661 -5.693 1.00 93.81 85 ALA A N 1
ATOM 648 C CA . ALA A 1 85 ? 7.368 9.786 -6.761 1.00 93.81 85 ALA A CA 1
ATOM 649 C C . ALA A 1 85 ? 6.269 8.840 -6.270 1.00 93.81 85 ALA A C 1
ATOM 651 O O . ALA A 1 85 ? 6.206 8.474 -5.093 1.00 93.81 85 ALA A O 1
ATOM 652 N N . GLN A 1 86 ? 5.414 8.425 -7.196 1.00 92.06 86 GLN A N 1
ATOM 653 C CA . GLN A 1 86 ? 4.377 7.426 -6.995 1.00 92.06 86 GLN A CA 1
ATOM 654 C C . GLN A 1 86 ? 4.811 6.070 -7.556 1.00 92.06 8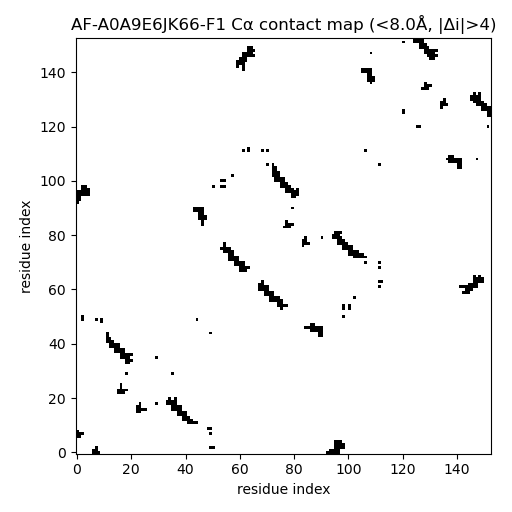6 GLN A C 1
ATOM 656 O O . GLN A 1 86 ? 5.676 5.968 -8.421 1.00 92.06 86 GLN A O 1
ATOM 661 N N . LEU A 1 87 ? 4.174 4.998 -7.079 1.00 89.88 87 LEU A N 1
ATOM 662 C CA . LEU A 1 87 ? 4.472 3.625 -7.502 1.00 89.88 87 LEU A CA 1
ATOM 663 C C . LEU A 1 87 ? 4.320 3.399 -9.017 1.00 89.88 87 LEU A C 1
ATOM 665 O O . LEU A 1 87 ? 5.062 2.601 -9.589 1.00 89.88 87 LEU A O 1
ATOM 669 N N . GLY A 1 88 ? 3.392 4.118 -9.649 1.00 89.56 88 GLY A N 1
ATOM 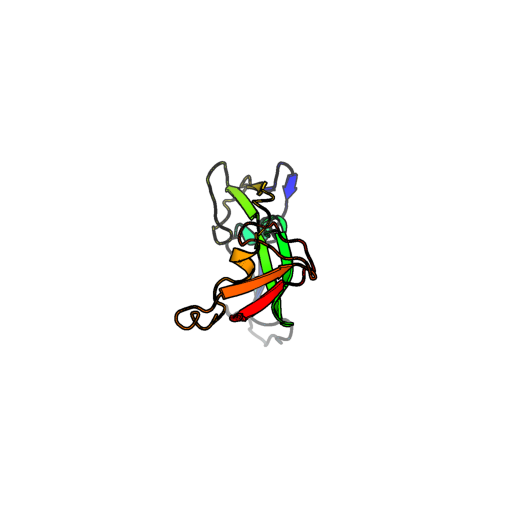670 C CA . GLY A 1 88 ? 3.134 4.058 -11.086 1.00 89.56 88 GLY A CA 1
ATOM 671 C C . GLY A 1 88 ? 4.022 4.967 -11.936 1.00 89.56 88 GLY A C 1
ATOM 672 O O . GLY A 1 88 ? 3.819 5.007 -13.144 1.00 89.56 88 GLY A O 1
ATOM 673 N N . ASP A 1 89 ? 4.979 5.692 -11.353 1.00 91.94 89 ASP A N 1
ATOM 674 C CA . ASP A 1 89 ? 5.871 6.557 -12.127 1.00 91.94 89 ASP A CA 1
ATOM 675 C C . ASP A 1 89 ? 6.943 5.733 -12.840 1.00 91.94 89 ASP A C 1
ATOM 677 O O . ASP A 1 89 ? 7.467 4.758 -12.297 1.00 91.94 89 ASP A O 1
ATOM 681 N N . VAL A 1 90 ? 7.300 6.140 -14.059 1.00 90.88 90 VAL A N 1
ATOM 682 C CA . VAL A 1 90 ? 8.388 5.520 -14.823 1.00 90.88 90 VAL A CA 1
ATOM 683 C C . VAL A 1 90 ? 9.732 5.872 -14.191 1.00 90.88 90 VAL A C 1
ATOM 685 O O . VAL A 1 90 ? 10.046 7.039 -13.966 1.00 90.88 90 VAL A O 1
ATOM 688 N N . LEU A 1 91 ? 10.566 4.862 -13.962 1.00 89.81 91 LEU A N 1
ATOM 689 C CA . LEU A 1 91 ? 11.929 5.021 -13.487 1.00 89.81 91 LEU A CA 1
ATOM 690 C C . LEU A 1 91 ? 12.877 5.411 -14.628 1.00 89.81 91 LEU A C 1
ATOM 692 O O . LEU A 1 91 ? 13.043 4.648 -15.587 1.00 89.81 91 LEU A O 1
ATOM 696 N N . PRO A 1 92 ? 13.595 6.538 -14.494 1.00 87.38 92 PRO A N 1
ATOM 697 C CA . PRO A 1 92 ? 14.668 6.880 -15.411 1.00 87.38 92 PRO A CA 1
ATOM 698 C C . PRO A 1 92 ? 15.796 5.833 -15.402 1.00 87.38 92 PRO A C 1
ATOM 700 O O . PRO A 1 92 ? 16.061 5.185 -14.377 1.00 87.38 92 PRO A O 1
ATOM 703 N N . PRO A 1 93 ? 16.546 5.697 -16.510 1.00 83.56 93 PRO A N 1
ATOM 704 C CA . PRO A 1 93 ? 17.793 4.948 -16.511 1.00 83.56 93 PRO A CA 1
ATOM 705 C C . PRO A 1 93 ? 18.724 5.432 -15.394 1.00 83.56 93 PRO A C 1
ATOM 707 O O . PRO A 1 93 ? 18.868 6.628 -15.165 1.00 83.56 93 PRO A O 1
ATOM 710 N N . ALA A 1 94 ? 19.356 4.485 -14.698 1.00 85.19 94 ALA A N 1
ATOM 711 C CA . ALA A 1 94 ? 20.268 4.753 -13.583 1.00 85.19 94 ALA A CA 1
ATOM 712 C C . ALA A 1 94 ? 19.674 5.535 -12.388 1.00 85.19 94 ALA A C 1
ATOM 714 O O . ALA A 1 94 ? 20.448 5.993 -11.555 1.00 85.19 94 ALA A O 1
ATOM 715 N N . ALA A 1 95 ? 18.343 5.599 -12.248 1.00 90.19 95 ALA A N 1
ATOM 716 C CA . ALA A 1 95 ? 17.686 6.285 -11.135 1.00 90.19 95 ALA A CA 1
ATOM 717 C C . ALA A 1 95 ? 18.194 5.854 -9.749 1.00 90.19 95 ALA A C 1
ATOM 719 O O . ALA A 1 95 ? 18.496 4.673 -9.508 1.00 90.19 95 ALA A O 1
ATOM 720 N N . GLU A 1 96 ? 18.234 6.831 -8.847 1.00 93.12 96 GLU A N 1
ATOM 721 C CA . GLU A 1 96 ? 18.411 6.658 -7.413 1.00 93.12 96 GLU A CA 1
ATOM 722 C C . GLU A 1 96 ? 17.051 6.762 -6.730 1.00 93.12 96 GLU A C 1
ATOM 724 O O . GLU A 1 96 ? 16.367 7.778 -6.834 1.00 93.12 96 GLU A O 1
ATOM 729 N N . VAL A 1 97 ? 16.648 5.691 -6.057 1.00 93.19 97 VAL A N 1
ATOM 730 C CA . VAL A 1 97 ? 15.369 5.609 -5.360 1.00 93.19 97 VAL A CA 1
ATOM 731 C C . VAL A 1 97 ? 15.623 5.496 -3.870 1.00 93.19 97 VAL A C 1
ATOM 733 O O . VAL A 1 97 ? 16.345 4.604 -3.425 1.00 93.19 97 VAL A O 1
ATOM 736 N N . LEU A 1 98 ? 15.016 6.395 -3.106 1.00 93.31 98 LEU A N 1
ATOM 737 C CA . LEU A 1 98 ? 15.005 6.367 -1.653 1.00 93.31 98 LEU A CA 1
ATOM 738 C C . LEU A 1 98 ? 13.585 6.063 -1.184 1.00 93.31 98 LEU A C 1
ATOM 740 O O . LEU A 1 98 ? 12.623 6.685 -1.630 1.00 93.31 98 LEU A O 1
ATOM 744 N N . VAL A 1 99 ? 13.465 5.089 -0.293 1.00 91.69 99 VAL A N 1
ATOM 745 C CA . VAL A 1 99 ? 12.213 4.693 0.344 1.00 91.69 99 VAL A CA 1
ATOM 746 C C . VAL A 1 99 ? 12.376 4.913 1.835 1.00 91.69 99 VAL A C 1
ATOM 748 O O . VAL A 1 99 ? 13.121 4.192 2.501 1.00 91.69 99 VAL A O 1
ATOM 751 N N . GLU A 1 100 ? 11.666 5.907 2.347 1.00 89.94 100 GLU A N 1
ATOM 752 C CA . GLU A 1 100 ? 11.633 6.247 3.762 1.00 89.94 100 GLU A CA 1
ATOM 753 C C . GLU A 1 100 ? 10.359 5.660 4.358 1.00 89.94 100 GLU A C 1
ATOM 755 O O . GLU A 1 100 ? 9.250 6.067 4.006 1.00 89.94 100 GLU A O 1
ATOM 760 N N . LYS A 1 101 ? 10.504 4.666 5.237 1.00 85.50 101 LYS A N 1
ATOM 761 C CA . LYS A 1 101 ? 9.362 4.118 5.967 1.00 85.50 101 LYS A CA 1
ATOM 762 C C . LYS A 1 101 ? 8.961 5.061 7.087 1.00 85.50 101 LYS A C 1
ATOM 764 O O . LYS A 1 101 ? 9.806 5.595 7.804 1.00 85.50 101 LYS A O 1
ATOM 769 N N . HIS A 1 102 ? 7.659 5.200 7.265 1.00 82.56 102 HIS A N 1
ATOM 770 C CA . HIS A 1 102 ? 7.088 5.891 8.403 1.00 82.56 102 HIS A CA 1
ATOM 771 C C . HIS A 1 102 ? 6.075 4.957 9.050 1.00 82.56 102 HIS A C 1
ATOM 773 O O . HIS A 1 102 ? 5.140 4.503 8.390 1.00 82.56 102 HIS A O 1
ATOM 779 N N . ASP A 1 103 ? 6.244 4.691 10.343 1.00 78.12 103 ASP A N 1
ATOM 780 C CA . ASP A 1 103 ? 5.353 3.787 11.082 1.00 78.12 103 ASP A CA 1
ATOM 781 C C . ASP A 1 103 ? 3.920 4.331 11.186 1.00 78.12 103 ASP A C 1
ATOM 783 O O . ASP A 1 103 ? 2.975 3.571 11.397 1.00 78.12 103 ASP A O 1
ATOM 787 N N . GLY A 1 104 ? 3.754 5.639 10.956 1.00 78.38 104 GLY A N 1
ATOM 788 C CA . GLY A 1 104 ? 2.487 6.347 11.076 1.00 78.38 104 GLY A CA 1
ATOM 789 C C . GLY A 1 104 ? 1.989 6.409 12.511 1.00 78.38 104 GLY A C 1
ATOM 790 O O . GLY A 1 104 ? 2.642 5.960 13.451 1.00 78.38 104 GLY A O 1
ATOM 791 N N . GLN A 1 105 ? 0.806 6.990 12.684 1.00 85.06 105 GLN A N 1
ATOM 792 C CA . GLN A 1 105 ? 0.091 6.873 13.947 1.00 85.06 105 GLN A CA 1
ATOM 793 C C . GLN A 1 105 ? -0.651 5.541 13.986 1.00 85.06 105 GLN A C 1
ATOM 795 O O . GLN A 1 105 ? -1.301 5.157 13.013 1.00 85.06 105 GLN A O 1
ATOM 800 N N . VAL A 1 106 ? -0.555 4.857 15.127 1.00 89.44 106 VAL A N 1
ATOM 801 C CA . VAL A 1 106 ? -1.341 3.654 15.406 1.00 89.44 106 VAL A CA 1
ATOM 802 C C . VAL A 1 106 ? -2.828 4.001 15.263 1.00 89.44 106 VAL A C 1
ATOM 804 O O . VAL A 1 106 ? -3.269 4.985 15.868 1.00 89.44 106 VAL A O 1
ATOM 807 N N . PRO A 1 107 ? -3.604 3.223 14.488 1.00 92.88 107 PRO A N 1
ATOM 808 C CA . PRO A 1 107 ? -5.035 3.410 14.363 1.00 92.88 107 PRO A CA 1
ATOM 809 C C . PRO A 1 107 ? -5.728 3.480 15.712 1.00 92.88 107 PRO A C 1
ATOM 811 O O . PRO A 1 107 ? -5.415 2.732 16.637 1.00 92.88 107 PRO A O 1
ATOM 814 N N . VAL A 1 108 ? -6.706 4.367 15.807 1.00 94.81 108 VAL A N 1
ATOM 815 C CA . VAL A 1 108 ? -7.556 4.504 16.990 1.00 94.81 108 VAL A CA 1
ATOM 816 C C . VAL A 1 108 ? -8.930 3.915 16.719 1.00 94.81 108 VAL A C 1
ATOM 818 O O . VAL A 1 108 ? -9.329 3.716 15.569 1.00 94.81 108 VAL A O 1
ATOM 821 N N . LEU A 1 109 ? -9.679 3.658 17.786 1.00 92.75 109 LEU A N 1
ATOM 822 C CA . LEU A 1 109 ? -10.977 2.998 17.728 1.00 92.75 109 LEU A CA 1
ATOM 823 C C . LEU A 1 109 ? -11.945 3.636 16.716 1.00 92.75 109 LEU A C 1
ATOM 825 O O . LEU A 1 109 ? -12.615 2.913 15.979 1.00 92.75 109 LEU A O 1
ATOM 829 N N . SER A 1 110 ? -11.997 4.967 16.617 1.00 90.69 110 SER A N 1
ATOM 830 C CA . SER A 1 110 ? -12.872 5.663 15.659 1.00 90.69 110 SER A CA 1
ATOM 831 C C . SER A 1 110 ? -12.634 5.258 14.203 1.00 90.69 110 SER A C 1
ATOM 833 O O . SER A 1 110 ? -13.588 5.194 13.430 1.00 90.69 110 SER A O 1
ATOM 835 N N . GLN A 1 111 ? -11.396 4.922 13.834 1.00 90.19 111 GLN A N 1
ATOM 836 C CA . GLN A 1 111 ? -11.060 4.463 12.488 1.00 90.19 111 GLN A CA 1
ATOM 837 C C . GLN A 1 111 ? -11.618 3.062 12.213 1.00 90.19 111 GLN A C 1
ATOM 839 O O . GLN A 1 111 ? -12.108 2.808 11.117 1.00 90.19 111 GLN A O 1
ATOM 844 N N . ALA A 1 112 ? -11.636 2.171 13.212 1.00 90.38 112 ALA A N 1
ATOM 845 C CA . ALA A 1 112 ? -12.264 0.852 13.082 1.00 90.38 112 ALA A CA 1
ATOM 846 C C . ALA A 1 112 ? -13.791 0.939 12.915 1.00 90.38 112 ALA A C 1
ATOM 848 O O . ALA A 1 112 ? -14.394 0.101 12.234 1.00 9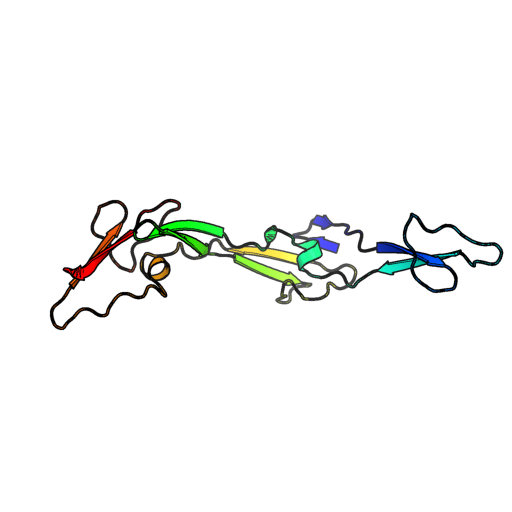0.38 112 ALA A O 1
ATOM 849 N N . LEU A 1 113 ? -14.411 1.959 13.519 1.00 88.56 113 LEU A N 1
ATOM 850 C CA . LEU A 1 113 ? -15.852 2.206 13.438 1.00 88.56 113 LEU A CA 1
ATOM 851 C C . LEU A 1 113 ? -16.282 2.954 12.173 1.00 88.56 113 LEU A C 1
ATOM 853 O O . LEU A 1 113 ? -17.474 2.985 11.860 1.00 88.56 113 LEU A O 1
ATOM 857 N N . ALA A 1 114 ? -15.340 3.548 11.439 1.00 87.06 114 ALA A N 1
ATOM 858 C CA . ALA A 1 114 ? -15.642 4.317 10.243 1.00 87.06 114 ALA A CA 1
ATOM 859 C C . ALA A 1 114 ? -16.433 3.476 9.223 1.00 87.06 114 ALA A C 1
ATOM 861 O O . ALA A 1 114 ? -16.136 2.303 8.966 1.00 87.06 114 ALA A O 1
ATOM 862 N N . GLY A 1 115 ? -17.488 4.072 8.664 1.00 80.12 115 GLY A N 1
ATOM 863 C CA . GLY A 1 115 ? -18.351 3.427 7.673 1.00 80.12 115 GLY A CA 1
ATOM 864 C C . GLY A 1 115 ? -19.221 2.283 8.205 1.00 80.12 115 GLY A C 1
ATOM 865 O O . GLY A 1 115 ? -19.855 1.601 7.404 1.00 80.12 115 GLY A O 1
ATOM 866 N N . LEU A 1 116 ? -19.267 2.033 9.520 1.00 80.81 116 LEU A N 1
ATOM 867 C CA . LEU A 1 116 ? -20.309 1.170 10.074 1.00 80.81 116 LEU A CA 1
ATOM 868 C C . LEU A 1 116 ? -21.654 1.900 10.020 1.00 80.81 116 LEU A C 1
ATOM 870 O O . LEU A 1 116 ? -21.715 3.075 10.392 1.00 80.81 116 LEU A O 1
ATOM 874 N N . PRO A 1 117 ? -22.742 1.217 9.623 1.00 71.38 117 PRO A N 1
ATOM 875 C CA . PRO A 1 117 ? -24.092 1.730 9.777 1.00 71.38 117 PRO A CA 1
ATOM 876 C C . PRO A 1 117 ? -24.463 1.655 11.261 1.00 71.38 117 PRO A C 1
ATOM 878 O O . PRO A 1 117 ? -25.234 0.802 11.695 1.00 71.38 117 PRO A O 1
ATOM 881 N N . LEU A 1 118 ? -23.858 2.523 12.069 1.00 67.81 118 LEU A N 1
ATOM 882 C CA . LEU A 1 118 ? -24.331 2.770 13.416 1.00 67.81 118 LEU A CA 1
ATOM 883 C C . LEU A 1 118 ? -25.678 3.460 13.237 1.00 67.81 118 LEU A C 1
ATOM 885 O O . LEU A 1 118 ? -25.726 4.604 12.783 1.00 67.81 118 LEU A O 1
ATOM 889 N N . ALA A 1 119 ? -26.770 2.739 13.505 1.00 59.78 119 ALA A N 1
ATOM 890 C CA . ALA A 1 119 ? -28.079 3.362 13.593 1.00 59.78 119 ALA A CA 1
ATOM 891 C C . ALA A 1 119 ? -27.923 4.548 14.547 1.00 59.78 119 ALA A C 1
ATOM 893 O O . ALA A 1 119 ? -27.502 4.361 15.693 1.00 59.78 119 ALA A O 1
ATOM 894 N N . GLY A 1 120 ? -28.146 5.762 14.033 1.00 58.19 120 GLY A N 1
ATOM 895 C CA . GLY A 1 120 ? -28.050 6.964 14.849 1.00 58.19 120 GLY A CA 1
ATOM 896 C C . GLY A 1 120 ? -28.894 6.739 16.100 1.00 58.19 120 GLY A C 1
ATOM 897 O O . GLY A 1 120 ? -30.003 6.206 15.966 1.00 58.19 120 GLY A O 1
ATOM 898 N N . PRO A 1 121 ? -28.373 7.041 17.301 1.00 57.75 121 PRO A N 1
ATOM 899 C CA . PRO A 1 121 ? -29.131 6.794 18.510 1.00 57.75 121 PRO A CA 1
ATOM 900 C C . PRO A 1 121 ? -30.497 7.470 18.368 1.00 57.75 121 PRO A C 1
ATOM 902 O O . PRO A 1 121 ? -30.579 8.649 18.013 1.00 57.75 121 PRO A O 1
ATOM 905 N N . ALA A 1 122 ? -31.576 6.720 18.620 1.00 63.34 122 ALA A N 1
ATOM 906 C CA . ALA A 1 122 ? -32.873 7.335 18.878 1.00 63.34 122 ALA A CA 1
ATOM 907 C C . ALA A 1 122 ? -32.681 8.407 19.963 1.00 63.34 122 ALA A C 1
ATOM 909 O O . ALA A 1 122 ? -31.778 8.276 20.790 1.00 63.34 122 ALA A O 1
ATOM 910 N N . ALA A 1 123 ? -33.476 9.479 19.957 1.00 59.59 123 ALA A N 1
ATOM 911 C CA . ALA A 1 123 ? -33.305 10.572 20.915 1.00 59.59 123 ALA A CA 1
ATOM 912 C C . ALA A 1 123 ? -33.203 10.028 22.358 1.00 59.59 123 ALA A C 1
ATOM 914 O O . ALA A 1 123 ? -34.159 9.453 22.871 1.00 59.59 123 ALA A O 1
ATOM 915 N N . GLY A 1 124 ? -32.025 10.175 22.979 1.00 62.19 124 GLY A N 1
ATOM 916 C CA . GLY A 1 124 ? -31.723 9.675 24.327 1.00 62.19 124 GLY A CA 1
ATOM 917 C C . GLY A 1 124 ? -30.906 8.377 24.413 1.00 62.19 124 GLY A C 1
ATOM 918 O O . GLY A 1 124 ? -30.473 8.040 25.510 1.00 62.19 124 GLY A O 1
ATOM 919 N N . ALA A 1 125 ? -30.646 7.676 23.306 1.00 68.50 125 ALA A N 1
ATOM 920 C CA . ALA A 1 125 ? -29.796 6.485 23.310 1.00 68.50 125 ALA A CA 1
ATOM 921 C C . ALA A 1 125 ? -28.304 6.852 23.359 1.00 68.50 125 ALA A C 1
ATOM 923 O O . ALA A 1 125 ? -27.835 7.808 22.735 1.00 68.50 125 ALA A O 1
ATOM 924 N N . SER A 1 126 ? -27.550 6.059 24.105 1.00 73.00 126 SER A N 1
ATOM 925 C CA . SER A 1 126 ? -26.110 6.185 24.294 1.00 73.00 126 SER A CA 1
ATOM 926 C C . SER A 1 126 ? -25.387 5.061 23.558 1.00 73.00 126 SER A C 1
ATOM 928 O O . SER A 1 126 ? -25.881 3.940 23.463 1.00 73.00 126 SER A O 1
ATOM 930 N N . LEU A 1 127 ? -24.209 5.347 23.005 1.00 79.56 127 LEU A N 1
ATOM 931 C CA . LEU A 1 127 ? -23.383 4.320 22.380 1.00 79.56 127 LEU A CA 1
ATOM 932 C C . LEU A 1 127 ? -22.431 3.745 23.429 1.00 79.56 127 LEU A C 1
ATOM 934 O O . LEU A 1 127 ? -21.571 4.462 23.943 1.00 79.56 127 LEU A O 1
ATOM 938 N N . LYS A 1 128 ? -22.544 2.450 23.714 1.00 87.75 128 LYS A N 1
ATOM 939 C CA . LYS A 1 128 ? -21.561 1.724 24.511 1.00 87.75 128 LYS A CA 1
ATOM 940 C C . LYS A 1 128 ? -20.536 1.088 23.582 1.00 87.75 128 LYS A C 1
ATOM 942 O O . LYS A 1 128 ? -20.873 0.272 22.726 1.00 87.75 128 LYS A O 1
ATOM 947 N N . VAL A 1 129 ? -19.275 1.453 23.781 1.00 90.81 129 VAL A N 1
ATOM 948 C CA . VAL A 1 129 ? -18.138 0.918 23.034 1.00 90.81 129 VAL A CA 1
ATOM 949 C C . VAL A 1 129 ? -17.194 0.222 24.003 1.00 90.81 129 VAL A C 1
ATOM 951 O O . VAL A 1 129 ? -16.794 0.810 25.010 1.00 90.81 129 VAL A O 1
ATOM 954 N N . THR A 1 130 ? -16.826 -1.021 23.701 1.00 94.00 130 THR A N 1
ATOM 955 C CA . THR A 1 130 ? -15.794 -1.744 24.445 1.00 94.00 130 THR A CA 1
ATOM 956 C C . THR A 1 130 ? -14.665 -2.204 23.537 1.00 94.00 130 THR A C 1
ATOM 958 O O . THR A 1 130 ? -14.889 -2.577 22.385 1.00 94.00 130 THR A O 1
ATOM 961 N N . LEU A 1 131 ? -13.451 -2.181 24.079 1.00 96.00 131 LEU A N 1
ATOM 962 C CA . LEU A 1 131 ? -12.239 -2.737 23.497 1.00 96.00 131 LEU A CA 1
ATOM 963 C C . LEU A 1 131 ? -11.791 -3.891 24.394 1.00 96.00 131 LEU A C 1
ATOM 965 O O . LEU A 1 131 ? -11.476 -3.693 25.562 1.00 96.00 131 LEU A O 1
ATOM 969 N N . ASP A 1 132 ? -11.824 -5.106 23.860 1.00 95.38 132 ASP A N 1
ATOM 970 C CA . ASP A 1 132 ? -11.483 -6.347 24.564 1.00 95.38 132 ASP A CA 1
ATOM 971 C C . ASP A 1 132 ? -12.255 -6.568 25.875 1.00 95.38 132 ASP A C 1
ATOM 973 O O . ASP A 1 132 ? -11.769 -7.216 26.795 1.00 95.38 132 ASP A O 1
ATOM 977 N N . GLY A 1 133 ? -13.484 -6.054 25.938 1.00 93.06 133 GLY A N 1
ATOM 978 C CA . GLY A 1 133 ? -14.366 -6.162 27.102 1.00 93.06 133 GLY A CA 1
ATOM 979 C C . GLY A 1 133 ? -14.386 -4.917 27.989 1.00 93.06 133 GLY A C 1
ATOM 980 O O . GLY A 1 133 ? -15.382 -4.702 28.676 1.00 93.06 133 GLY A O 1
ATOM 981 N N . GLU A 1 134 ? -13.377 -4.051 27.896 1.00 94.94 134 GLU A N 1
ATOM 982 C CA . GLU A 1 134 ? -13.275 -2.838 28.711 1.00 94.94 134 GLU A CA 1
ATOM 983 C C . GLU A 1 134 ? -13.880 -1.617 28.004 1.00 94.94 134 GLU A C 1
ATOM 985 O O . GLU A 1 134 ? -13.752 -1.497 26.781 1.00 94.94 134 GLU A O 1
ATOM 990 N N . PRO A 1 135 ? -14.536 -0.684 28.722 1.00 93.75 135 PRO A N 1
ATOM 991 C CA . PRO A 1 135 ? -14.999 0.574 28.141 1.00 93.75 135 PRO A CA 1
ATOM 992 C C . PRO A 1 135 ? -13.853 1.342 27.471 1.00 93.75 135 PRO A C 1
ATOM 994 O O . PRO A 1 135 ? -12.805 1.560 28.076 1.00 93.75 135 PRO A O 1
A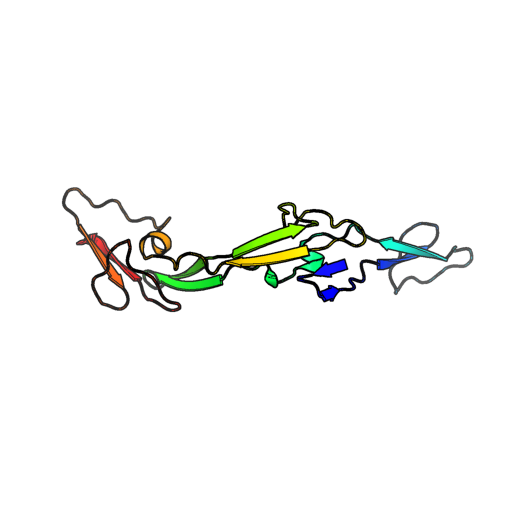TOM 997 N N . ALA A 1 136 ? -14.060 1.778 26.227 1.00 93.50 136 ALA A N 1
ATOM 998 C CA . ALA A 1 136 ? -13.037 2.472 25.450 1.00 93.50 136 ALA A CA 1
ATOM 999 C C . ALA A 1 136 ? -13.585 3.726 24.767 1.00 93.50 136 ALA A C 1
ATOM 1001 O O . ALA A 1 136 ? -14.749 3.789 24.368 1.00 93.50 136 ALA A O 1
ATOM 1002 N N . GLY A 1 137 ? -12.720 4.729 24.624 1.00 90.25 137 GLY A N 1
ATOM 1003 C CA . GLY A 1 137 ? -13.024 5.962 23.911 1.00 90.25 137 GLY A CA 1
ATOM 1004 C C . GLY A 1 137 ? -12.690 5.860 22.424 1.00 90.25 137 GLY A C 1
ATOM 1005 O O . GLY A 1 137 ? -11.932 5.002 21.977 1.00 90.25 137 GLY A O 1
ATOM 1006 N N . PHE A 1 138 ? -13.206 6.802 21.640 1.00 89.50 138 PHE A N 1
ATOM 1007 C CA . PHE A 1 138 ? -12.957 6.875 20.196 1.00 89.50 138 PHE A CA 1
ATOM 1008 C C . PHE A 1 138 ? -11.484 7.107 19.822 1.00 89.50 138 PHE A C 1
ATOM 1010 O O . PHE A 1 138 ? -11.071 6.768 18.716 1.00 89.50 138 PHE A O 1
ATOM 1017 N N . THR A 1 139 ? -10.693 7.675 20.731 1.00 93.44 139 THR A N 1
ATOM 1018 C CA . THR A 1 139 ? -9.260 7.949 20.548 1.00 93.44 139 THR A CA 1
ATOM 1019 C C . THR A 1 139 ? -8.363 6.864 21.137 1.00 93.44 139 THR A C 1
ATOM 1021 O O . THR A 1 139 ? -7.142 6.993 21.079 1.00 93.44 139 THR A O 1
ATOM 1024 N N . THR A 1 140 ? -8.934 5.797 21.705 1.00 94.56 140 THR A N 1
ATOM 1025 C CA . THR A 1 140 ? -8.151 4.696 22.268 1.00 94.56 140 THR A CA 1
ATOM 1026 C C . THR A 1 140 ? -7.355 4.004 21.151 1.00 94.56 140 THR A C 1
ATOM 1028 O O . THR A 1 140 ? -7.967 3.585 20.162 1.00 94.56 140 THR A O 1
ATOM 1031 N N . PRO A 1 141 ? -6.016 3.881 21.274 1.00 94.38 141 PRO A N 1
ATOM 1032 C CA . PRO A 1 141 ? -5.191 3.166 20.303 1.00 94.38 141 PRO A CA 1
ATOM 1033 C C . PRO A 1 141 ? -5.584 1.692 20.193 1.00 94.38 141 PRO A C 1
ATOM 1035 O O . PRO A 1 141 ? -5.879 1.037 21.194 1.00 94.38 141 PRO A O 1
ATOM 1038 N N . LEU A 1 142 ? -5.565 1.166 18.973 1.00 94.88 142 LEU A N 1
ATOM 1039 C CA . LEU A 1 142 ? -5.847 -0.232 18.676 1.00 94.88 142 LEU A CA 1
ATOM 1040 C C . LEU A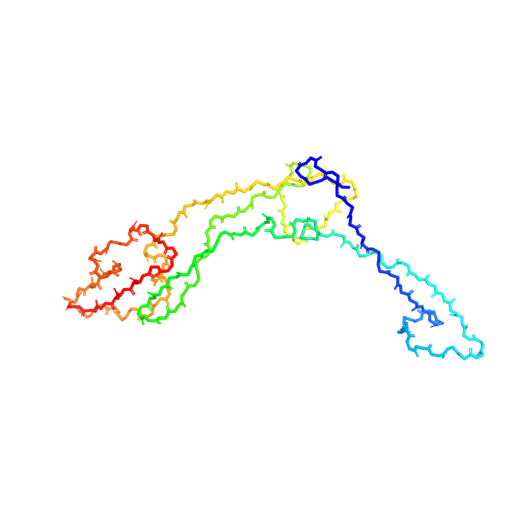 1 142 ? -4.562 -1.058 18.643 1.00 94.88 142 LEU A C 1
ATOM 1042 O O . LEU A 1 142 ? -3.460 -0.550 18.440 1.00 94.88 142 LEU A O 1
ATOM 1046 N N . ARG A 1 143 ? -4.728 -2.368 18.805 1.00 93.94 143 ARG A N 1
ATOM 1047 C CA . ARG A 1 143 ? -3.683 -3.360 18.557 1.00 93.94 143 ARG A CA 1
ATOM 1048 C C . ARG A 1 143 ? -4.194 -4.417 17.593 1.00 93.94 143 ARG A C 1
ATOM 1050 O O . ARG A 1 143 ? -5.403 -4.615 17.471 1.00 93.94 143 ARG A O 1
ATOM 1057 N N . ASP A 1 144 ? -3.269 -5.105 16.942 1.00 94.50 144 ASP A N 1
ATOM 1058 C CA . ASP A 1 144 ? -3.615 -6.239 16.095 1.00 94.50 144 ASP A CA 1
ATOM 1059 C C . ASP A 1 144 ? -4.362 -7.317 16.901 1.00 94.50 144 ASP A C 1
ATOM 1061 O O . ASP A 1 144 ? -4.038 -7.601 18.056 1.00 94.50 144 ASP A O 1
ATOM 1065 N N . GLY A 1 145 ? -5.425 -7.856 16.312 1.00 95.00 145 GLY A N 1
ATOM 1066 C CA . GLY A 1 145 ? -6.344 -8.809 16.931 1.00 95.00 145 GLY A CA 1
ATOM 1067 C C . GLY A 1 145 ? -7.341 -8.224 17.940 1.00 95.00 145 GLY A C 1
ATOM 1068 O O . GLY A 1 145 ? -8.125 -8.990 18.506 1.00 95.00 145 GLY A O 1
ATOM 1069 N N . ALA A 1 146 ? -7.346 -6.907 18.181 1.00 96.06 146 ALA A N 1
ATOM 1070 C CA . ALA A 1 146 ? -8.244 -6.296 19.161 1.00 96.06 146 ALA A CA 1
ATOM 1071 C C . ALA A 1 146 ? -9.725 -6.488 18.807 1.00 96.06 146 ALA A C 1
ATOM 1073 O O . ALA A 1 146 ? -10.117 -6.461 17.636 1.00 96.06 146 ALA A O 1
ATOM 1074 N N . ARG A 1 147 ? -10.562 -6.652 19.835 1.00 96.06 147 ARG A N 1
ATOM 1075 C CA . ARG A 1 147 ? -12.003 -6.886 19.697 1.00 96.06 147 ARG A CA 1
ATOM 1076 C C . ARG A 1 147 ? -12.784 -5.653 20.108 1.00 96.06 147 ARG A C 1
ATOM 1078 O O . ARG A 1 147 ? -12.811 -5.297 21.279 1.00 96.06 147 ARG A O 1
ATOM 1085 N N . VAL A 1 148 ? -13.460 -5.032 19.156 1.00 94.50 148 VAL A N 1
ATOM 1086 C CA . VAL A 1 148 ? -14.331 -3.885 19.393 1.00 94.50 148 VAL A CA 1
ATOM 1087 C C . VAL A 1 148 ? -15.778 -4.358 19.397 1.00 94.50 148 VAL A C 1
ATOM 1089 O O . VAL A 1 148 ? -16.232 -4.968 18.430 1.00 94.50 148 VAL A O 1
ATOM 1092 N N . ASN A 1 149 ? -16.517 -4.060 20.462 1.00 92.50 149 ASN A N 1
ATOM 1093 C CA . ASN A 1 149 ? -17.963 -4.253 20.485 1.00 92.50 149 ASN A CA 1
ATOM 1094 C C . ASN A 1 149 ? -18.661 -2.911 20.627 1.00 92.50 149 ASN A C 1
ATOM 1096 O O . ASN A 1 149 ? -18.264 -2.072 21.435 1.00 92.50 149 ASN A O 1
ATOM 1100 N N . VAL A 1 150 ? -19.713 -2.729 19.841 1.00 88.75 150 VAL A N 1
ATOM 1101 C CA . VAL A 1 150 ? -20.530 -1.523 19.836 1.00 88.75 150 VAL A CA 1
ATOM 1102 C C . VAL A 1 150 ? -21.986 -1.915 19.984 1.00 88.75 150 VAL A C 1
ATOM 1104 O O . VAL A 1 150 ? -22.507 -2.694 19.184 1.00 88.75 150 VAL A O 1
ATOM 1107 N N . SER A 1 151 ? -22.642 -1.348 20.988 1.00 85.38 151 SER A N 1
ATOM 1108 C CA . SER A 1 151 ? -24.065 -1.525 21.254 1.00 85.38 151 SER A CA 1
ATOM 1109 C C . SER A 1 151 ? -24.724 -0.196 21.614 1.00 85.38 151 SER A C 1
ATOM 1111 O O . SER A 1 151 ? -24.075 0.727 22.103 1.00 85.38 151 SER A O 1
ATOM 1113 N N . LEU A 1 152 ? -26.020 -0.090 21.326 1.00 80.56 152 LEU A N 1
ATOM 1114 C CA . LEU A 1 152 ? -26.856 1.005 21.809 1.00 80.56 152 LEU A CA 1
ATOM 1115 C C . LEU A 1 152 ? -27.381 0.640 23.202 1.00 80.56 152 LEU A C 1
ATOM 1117 O O . LEU A 1 152 ? -27.776 -0.506 23.428 1.00 80.56 152 LEU A O 1
ATOM 1121 N N . THR A 1 153 ? -27.380 1.615 24.103 1.00 66.81 153 THR A N 1
ATOM 1122 C CA . THR A 1 153 ? -27.913 1.534 25.468 1.00 66.81 153 THR A CA 1
ATOM 1123 C C . THR A 1 153 ? -28.891 2.655 25.737 1.00 66.81 153 THR A C 1
ATOM 1125 O O . THR A 1 153 ? -28.568 3.813 25.378 1.00 66.81 153 THR A O 1
#

Mean predicted aligned error: 11.12 Å

Radius of gyration: 25.82 Å; Cα contacts (8 Å, |Δi|>4): 279; chains: 1; bounding box: 56×39×74 Å